Protein AF-A0A919WWB5-F1 (afdb_monomer_lite)

pLDDT: mean 81.74, std 12.34, range [42.16, 93.69]

Secondary structure (DSSP, 8-state):
-HHHHHHHHHHHHHHHHHHHHHHHTTPPP-HHHHHHHHHHHHHHHHHHHHHH---------

Structure (mmCIF, N/CA/C/O backbone):
data_AF-A0A919WWB5-F1
#
_entry.id   AF-A0A919WWB5-F1
#
loop_
_atom_site.group_PDB
_atom_site.id
_atom_site.type_symbol
_atom_site.label_atom_id
_atom_site.label_alt_id
_atom_site.label_comp_id
_atom_site.label_asym_id
_atom_site.label_entity_id
_atom_site.label_seq_id
_atom_site.pdbx_PDB_ins_code
_atom_site.Cartn_x
_atom_site.Cartn_y
_atom_site.Cartn_z
_atom_site.occupancy
_atom_site.B_iso_or_equiv
_atom_site.auth_seq_id
_atom_site.auth_comp_id
_atom_site.auth_asym_id
_atom_site.auth_atom_id
_atom_site.pdbx_PDB_model_num
ATOM 1 N N . MET A 1 1 ? -18.617 -0.509 4.075 1.00 59.53 1 MET A N 1
ATOM 2 C CA . MET A 1 1 ? -18.300 0.195 2.807 1.00 59.53 1 MET A CA 1
ATOM 3 C C . MET A 1 1 ? -16.990 0.984 2.869 1.00 59.53 1 MET A C 1
ATOM 5 O O . MET A 1 1 ? -16.184 0.813 1.967 1.00 59.53 1 MET A O 1
ATOM 9 N N . LYS A 1 2 ? -16.720 1.777 3.924 1.00 67.62 2 LYS A N 1
ATOM 10 C CA . LYS A 1 2 ? -15.491 2.598 4.034 1.00 67.62 2 LYS A CA 1
ATOM 11 C C . LYS A 1 2 ? -14.182 1.797 3.898 1.00 67.62 2 LYS A C 1
ATOM 13 O O . LYS A 1 2 ? -13.395 2.126 3.030 1.00 67.62 2 LYS A O 1
ATOM 18 N N . PHE A 1 3 ? -13.987 0.709 4.649 1.00 70.00 3 PHE A N 1
ATOM 19 C CA . PHE A 1 3 ? -12.723 -0.055 4.615 1.00 70.00 3 PHE A CA 1
ATOM 20 C C . PHE A 1 3 ? -12.414 -0.727 3.269 1.00 70.00 3 PHE A C 1
ATOM 22 O O . PHE A 1 3 ? -11.273 -0.692 2.819 1.00 70.00 3 PHE A O 1
ATOM 29 N N . VAL A 1 4 ? -13.427 -1.290 2.601 1.00 78.75 4 VAL A N 1
ATOM 30 C CA . VAL A 1 4 ? -13.258 -1.917 1.276 1.00 78.75 4 VAL A CA 1
ATOM 31 C C . VAL A 1 4 ? -12.888 -0.865 0.229 1.00 78.75 4 VAL A C 1
ATOM 33 O O . VAL A 1 4 ? -11.988 -1.083 -0.573 1.00 78.75 4 VAL A O 1
ATOM 36 N N . MET A 1 5 ? -13.523 0.311 0.270 1.00 82.69 5 MET A N 1
ATOM 37 C CA . MET A 1 5 ? -13.188 1.400 -0.650 1.00 82.69 5 MET A CA 1
ATOM 38 C C . MET A 1 5 ? -11.792 1.977 -0.367 1.00 82.69 5 MET A C 1
ATOM 40 O O . MET A 1 5 ? -11.053 2.276 -1.301 1.00 82.69 5 MET A O 1
ATOM 44 N N . THR A 1 6 ? -11.396 2.082 0.908 1.00 81.38 6 THR A N 1
ATOM 45 C CA . THR A 1 6 ? -10.035 2.483 1.300 1.00 81.38 6 THR A CA 1
ATOM 46 C C . THR A 1 6 ? -8.991 1.499 0.780 1.00 81.38 6 THR A C 1
ATOM 48 O O . THR A 1 6 ? -7.950 1.936 0.304 1.00 81.38 6 THR A O 1
ATOM 51 N N . PHE A 1 7 ? -9.273 0.192 0.811 1.00 84.06 7 PHE A N 1
ATOM 52 C CA . PHE A 1 7 ? -8.393 -0.824 0.229 1.00 84.06 7 PHE A CA 1
ATOM 53 C C . PHE A 1 7 ? -8.187 -0.608 -1.270 1.00 84.06 7 PHE A C 1
ATOM 55 O O . PHE A 1 7 ? -7.051 -0.536 -1.730 1.00 84.06 7 PHE A O 1
ATOM 62 N N . VAL A 1 8 ? -9.279 -0.441 -2.020 1.00 87.31 8 VAL A N 1
ATOM 63 C CA . VAL A 1 8 ? -9.223 -0.248 -3.476 1.00 87.31 8 VAL A CA 1
ATOM 64 C C . VAL A 1 8 ? -8.420 1.005 -3.839 1.00 87.31 8 VAL A C 1
ATOM 66 O O . VAL A 1 8 ? -7.528 0.935 -4.683 1.00 87.31 8 VAL A O 1
ATOM 69 N N . TRP A 1 9 ? -8.670 2.135 -3.171 1.00 86.56 9 TRP A N 1
ATOM 70 C CA . TRP A 1 9 ? -7.917 3.367 -3.424 1.00 86.56 9 TRP A CA 1
ATOM 71 C C . TRP A 1 9 ? -6.452 3.268 -3.005 1.00 86.56 9 TRP A C 1
ATOM 73 O O . TRP A 1 9 ? -5.585 3.706 -3.757 1.00 86.56 9 TRP A O 1
ATOM 83 N N . ALA A 1 10 ? -6.157 2.676 -1.845 1.00 85.81 10 ALA A N 1
ATOM 84 C CA . ALA A 1 10 ? -4.782 2.478 -1.392 1.00 85.81 10 ALA A CA 1
ATOM 85 C C . ALA A 1 10 ? -3.991 1.600 -2.372 1.00 85.81 10 ALA A C 1
ATOM 87 O O . ALA A 1 10 ? -2.833 1.892 -2.663 1.00 85.81 10 ALA A O 1
ATOM 88 N N . PHE A 1 11 ? -4.633 0.572 -2.929 1.00 86.88 11 PHE A N 1
ATOM 89 C CA . PHE A 1 11 ? -4.019 -0.313 -3.909 1.00 86.88 11 PHE A CA 1
ATOM 90 C C . PHE A 1 11 ? -3.722 0.417 -5.224 1.00 86.88 11 PHE A C 1
ATOM 92 O O . PHE A 1 11 ? -2.580 0.418 -5.680 1.00 86.88 11 PHE A O 1
ATOM 99 N N . ILE A 1 12 ? -4.711 1.112 -5.798 1.00 90.19 12 ILE A N 1
ATOM 100 C CA . ILE A 1 12 ? -4.530 1.876 -7.044 1.00 90.19 12 ILE A CA 1
ATOM 101 C C . ILE A 1 12 ? -3.437 2.941 -6.874 1.00 90.19 12 ILE A C 1
ATOM 103 O O . ILE A 1 12 ? -2.535 3.040 -7.704 1.00 90.19 12 ILE A O 1
ATOM 107 N N . LEU A 1 13 ? -3.479 3.711 -5.784 1.00 89.06 13 LEU A N 1
ATOM 108 C CA . LEU A 1 13 ? -2.490 4.757 -5.519 1.00 89.06 13 LEU A CA 1
ATOM 109 C C . LEU A 1 13 ? -1.091 4.179 -5.272 1.00 89.06 13 LEU A C 1
ATOM 111 O O . LEU A 1 13 ? -0.117 4.736 -5.773 1.00 89.06 13 LEU A O 1
ATOM 115 N N . GLY A 1 14 ? -0.980 3.046 -4.572 1.00 88.56 14 GLY A N 1
ATOM 116 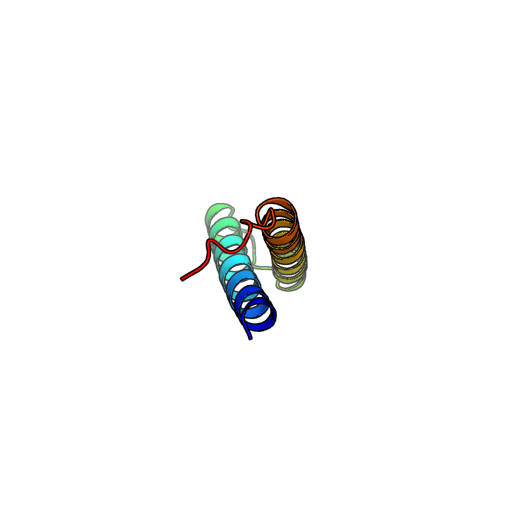C CA . GLY A 1 14 ? 0.290 2.342 -4.383 1.00 88.56 14 GLY A CA 1
ATOM 117 C C . GLY A 1 14 ? 0.926 1.930 -5.713 1.00 88.56 14 GLY A C 1
ATOM 118 O O . GLY A 1 14 ? 2.108 2.182 -5.934 1.00 88.56 14 GLY A O 1
ATOM 119 N N . HIS A 1 15 ? 0.123 1.398 -6.638 1.00 91.12 15 HIS A N 1
ATOM 120 C CA . HIS A 1 15 ? 0.574 1.037 -7.981 1.00 91.12 15 HIS A CA 1
ATOM 121 C C . HIS A 1 15 ? 1.052 2.249 -8.797 1.00 91.12 15 HIS A C 1
ATOM 123 O O . HIS A 1 15 ? 2.098 2.174 -9.444 1.00 91.12 15 HIS A O 1
ATOM 129 N N . VAL A 1 16 ? 0.339 3.379 -8.728 1.00 92.06 16 VAL A N 1
ATOM 130 C CA . VAL A 1 16 ? 0.751 4.629 -9.390 1.00 92.06 16 VAL A CA 1
ATOM 131 C C . VAL A 1 16 ? 2.072 5.149 -8.818 1.00 92.06 16 VAL A C 1
ATOM 133 O O . VAL A 1 16 ? 2.960 5.523 -9.579 1.00 92.06 16 VAL A O 1
ATOM 136 N N . VAL A 1 17 ? 2.244 5.129 -7.493 1.00 90.00 17 VAL A N 1
ATOM 137 C CA . VAL A 1 17 ? 3.495 5.554 -6.844 1.00 90.00 17 VAL A CA 1
ATOM 138 C C . VAL A 1 17 ? 4.661 4.662 -7.265 1.00 90.00 17 VAL A C 1
ATOM 140 O O . VAL A 1 17 ? 5.703 5.177 -7.667 1.00 90.00 17 VAL A O 1
ATOM 143 N N . SER A 1 18 ? 4.491 3.337 -7.240 1.00 89.81 18 SER A N 1
ATOM 144 C CA . SER A 1 18 ? 5.530 2.409 -7.698 1.00 89.81 18 SER A CA 1
ATOM 145 C C . SER A 1 18 ? 5.881 2.620 -9.170 1.00 89.81 18 SER A C 1
ATOM 147 O O . SER A 1 18 ? 7.060 2.611 -9.511 1.00 89.81 18 SER A O 1
ATOM 149 N N . TYR A 1 19 ? 4.894 2.885 -10.032 1.00 90.81 19 TYR A N 1
ATOM 150 C CA . TYR A 1 19 ? 5.139 3.226 -11.434 1.00 90.81 19 TYR A CA 1
ATOM 151 C C . TYR A 1 19 ? 5.975 4.504 -11.585 1.00 90.81 19 TYR A C 1
ATOM 153 O O . TYR A 1 19 ? 6.953 4.513 -12.332 1.00 90.81 19 TYR A O 1
ATOM 161 N N . VAL A 1 20 ? 5.640 5.567 -10.847 1.00 92.25 20 VAL A N 1
ATOM 162 C CA . VAL A 1 20 ? 6.398 6.828 -10.874 1.00 92.25 20 VAL A CA 1
ATOM 163 C C . VAL A 1 20 ? 7.835 6.608 -10.399 1.00 92.25 20 VAL A C 1
ATOM 165 O O . VAL A 1 20 ? 8.768 7.060 -11.057 1.00 92.25 20 VAL A O 1
ATOM 168 N N . ILE A 1 21 ? 8.038 5.863 -9.310 1.00 90.00 21 ILE A N 1
ATOM 169 C CA . ILE A 1 21 ? 9.375 5.558 -8.781 1.00 90.00 21 ILE A CA 1
ATOM 170 C C . ILE A 1 21 ? 10.190 4.737 -9.788 1.00 90.00 21 ILE A C 1
ATOM 172 O O . ILE A 1 21 ? 11.356 5.054 -10.028 1.00 90.00 21 ILE A O 1
ATOM 176 N N . SER A 1 22 ? 9.598 3.711 -10.402 1.00 90.50 22 SER A N 1
ATOM 177 C CA . SER A 1 22 ? 10.253 2.934 -11.462 1.00 90.50 22 SER A CA 1
ATOM 178 C C . SER A 1 22 ? 10.625 3.816 -12.656 1.00 90.50 22 SER A C 1
ATOM 180 O O . SER A 1 22 ? 11.760 3.769 -13.128 1.00 90.50 22 SER A O 1
ATOM 182 N N . SER A 1 23 ? 9.720 4.706 -13.080 1.00 91.31 23 SER A N 1
ATOM 183 C CA . SER A 1 23 ? 9.979 5.663 -14.160 1.00 91.31 23 SER A CA 1
ATOM 184 C C . SER A 1 23 ? 11.121 6.627 -13.830 1.00 91.31 23 SER A C 1
ATOM 186 O O . SER A 1 23 ? 11.912 6.942 -14.715 1.00 91.31 23 SER A O 1
ATOM 188 N N . MET A 1 24 ? 11.232 7.091 -12.582 1.00 93.69 24 MET A N 1
ATOM 189 C CA . MET A 1 24 ? 12.317 7.978 -12.143 1.00 93.69 24 MET A CA 1
ATOM 190 C C . MET A 1 24 ? 13.670 7.266 -12.099 1.00 93.69 24 MET A C 1
ATOM 192 O O . MET A 1 24 ? 14.696 7.872 -12.392 1.00 93.69 24 MET A O 1
ATOM 196 N N . ASN A 1 25 ? 13.674 5.979 -11.755 1.00 91.06 25 ASN A N 1
ATOM 197 C CA . ASN A 1 25 ? 14.890 5.175 -11.669 1.00 91.06 25 ASN A CA 1
ATOM 198 C C . ASN A 1 25 ? 15.268 4.504 -12.998 1.00 91.06 25 ASN A C 1
ATOM 200 O O . ASN A 1 25 ? 16.259 3.780 -13.045 1.00 91.06 25 ASN A O 1
ATOM 204 N N . SER A 1 26 ? 14.499 4.728 -14.072 1.00 89.44 26 SER A N 1
ATOM 205 C CA . SER A 1 26 ? 14.644 4.011 -15.350 1.00 89.44 26 SER A CA 1
ATOM 206 C C . SER A 1 26 ? 14.643 2.484 -15.180 1.00 89.44 26 SER A C 1
ATOM 208 O O . SER A 1 26 ? 15.271 1.761 -15.953 1.00 89.44 26 SER A O 1
ATOM 210 N N . THR A 1 27 ? 13.953 1.985 -14.152 1.00 8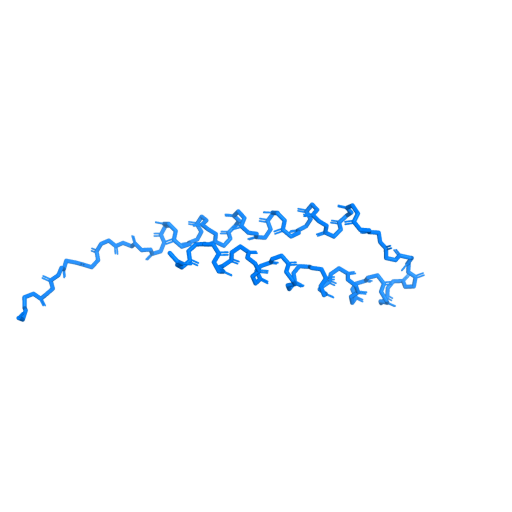8.25 27 THR A N 1
ATOM 211 C CA . THR A 1 27 ? 13.812 0.554 -13.886 1.00 88.25 27 THR A CA 1
ATOM 212 C C . THR A 1 27 ? 12.479 0.051 -14.430 1.00 88.25 27 THR A C 1
ATOM 214 O O . THR A 1 27 ? 11.491 0.793 -14.441 1.00 88.25 27 THR A O 1
ATOM 217 N N . PRO A 1 28 ? 12.413 -1.210 -14.889 1.00 88.81 28 PRO A N 1
ATOM 218 C CA . PRO A 1 28 ? 11.147 -1.796 -15.284 1.00 88.81 28 PRO A CA 1
ATOM 219 C C . PRO A 1 28 ? 10.184 -1.821 -14.097 1.00 88.81 28 PRO A C 1
ATOM 221 O O . PRO A 1 28 ? 10.564 -2.037 -12.943 1.00 88.81 28 PRO A O 1
ATOM 224 N N . TYR A 1 29 ? 8.918 -1.562 -14.401 1.00 87.56 29 TYR A N 1
ATOM 225 C CA . TYR A 1 29 ? 7.849 -1.680 -13.431 1.00 87.56 29 TYR A CA 1
ATOM 226 C C . TYR A 1 29 ? 7.609 -3.161 -13.112 1.00 87.56 29 TYR A C 1
ATOM 228 O O . TYR A 1 29 ? 7.277 -3.948 -13.996 1.00 87.56 29 TYR A O 1
ATOM 236 N N . GLU A 1 30 ? 7.737 -3.514 -11.836 1.00 86.69 30 GLU A N 1
ATOM 237 C CA . GLU A 1 30 ? 7.490 -4.862 -11.328 1.00 86.69 30 GLU A CA 1
ATOM 238 C C . GLU A 1 30 ? 6.171 -4.907 -10.554 1.00 86.69 30 GLU A C 1
ATOM 240 O O . GLU A 1 30 ? 6.018 -4.278 -9.500 1.00 86.69 30 GLU A O 1
ATOM 245 N N . PHE A 1 31 ? 5.213 -5.686 -11.064 1.00 86.06 31 PHE A N 1
ATOM 246 C CA . PHE A 1 31 ? 3.880 -5.798 -10.468 1.00 86.06 31 PHE A CA 1
ATOM 24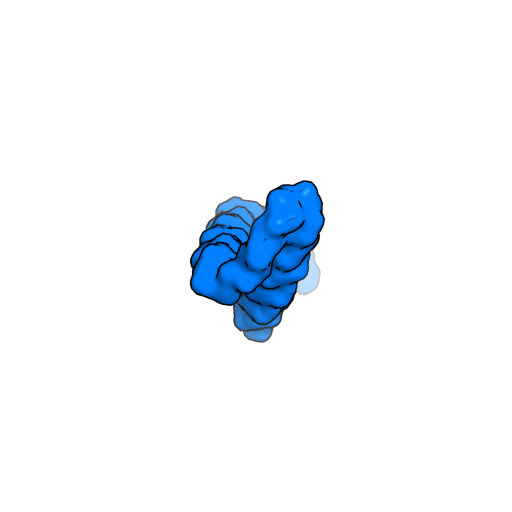7 C C . PHE A 1 31 ? 3.933 -6.381 -9.050 1.00 86.06 31 PHE A C 1
ATOM 249 O O . PHE A 1 31 ? 3.218 -5.907 -8.170 1.00 86.06 31 PHE A O 1
ATOM 256 N N . GLY A 1 32 ? 4.815 -7.359 -8.807 1.00 89.19 32 GLY A N 1
ATOM 257 C CA . GLY A 1 32 ? 4.975 -7.978 -7.489 1.00 89.19 32 GLY A CA 1
ATOM 258 C C . GLY A 1 32 ? 5.393 -6.967 -6.420 1.00 89.19 32 GLY A C 1
ATOM 259 O O . GLY A 1 32 ? 4.772 -6.887 -5.360 1.00 89.19 32 GLY A O 1
ATOM 260 N N . THR A 1 33 ? 6.388 -6.134 -6.731 1.00 86.25 33 THR A N 1
ATOM 261 C CA . THR A 1 33 ? 6.860 -5.066 -5.839 1.00 86.25 33 THR A CA 1
ATOM 262 C C . THR A 1 33 ? 5.757 -4.047 -5.564 1.00 86.25 33 THR A C 1
ATOM 264 O O . THR A 1 33 ? 5.527 -3.690 -4.410 1.00 86.25 33 THR A O 1
ATOM 267 N N . ALA A 1 34 ? 5.031 -3.624 -6.602 1.00 88.44 34 ALA A N 1
ATOM 268 C CA . ALA A 1 34 ? 3.940 -2.663 -6.471 1.00 88.44 34 ALA A CA 1
ATOM 269 C C . ALA A 1 34 ? 2.770 -3.199 -5.625 1.00 88.44 34 ALA A C 1
ATOM 271 O O . ALA A 1 34 ? 2.238 -2.480 -4.779 1.00 88.44 34 ALA A O 1
ATOM 272 N N . SER A 1 35 ? 2.410 -4.477 -5.781 1.00 89.12 35 SER A N 1
ATOM 273 C CA . SER A 1 35 ? 1.354 -5.107 -4.983 1.00 89.12 35 SER A CA 1
ATOM 274 C C . SER A 1 35 ? 1.737 -5.259 -3.510 1.00 89.12 35 SER A C 1
ATOM 276 O O . SER A 1 35 ? 0.913 -4.965 -2.644 1.00 89.12 35 SER A O 1
ATOM 278 N N . ILE A 1 36 ? 2.983 -5.647 -3.203 1.00 89.94 36 ILE A N 1
ATOM 279 C CA . ILE A 1 36 ? 3.477 -5.689 -1.814 1.00 89.94 36 ILE A CA 1
ATOM 280 C C . ILE A 1 36 ? 3.411 -4.288 -1.199 1.00 89.94 36 ILE A C 1
ATOM 282 O O . ILE A 1 36 ? 2.910 -4.119 -0.087 1.00 89.94 36 ILE A O 1
ATOM 286 N N . PHE A 1 37 ? 3.850 -3.271 -1.943 1.00 87.62 37 PHE A N 1
ATOM 287 C CA . PHE A 1 37 ? 3.823 -1.883 -1.491 1.00 87.62 37 PHE A CA 1
ATOM 288 C C . PHE A 1 37 ? 2.392 -1.385 -1.227 1.00 87.62 37 PHE A C 1
ATOM 290 O O . PHE A 1 37 ? 2.125 -0.783 -0.186 1.00 87.62 37 PHE A O 1
ATOM 297 N N . GLY A 1 38 ? 1.447 -1.704 -2.118 1.00 86.50 38 GLY A N 1
ATOM 298 C CA . GLY A 1 38 ? 0.027 -1.387 -1.952 1.00 86.50 38 GLY A CA 1
ATOM 299 C C . GLY A 1 38 ? -0.595 -2.029 -0.707 1.00 86.50 38 GLY A C 1
ATOM 300 O O . GLY A 1 38 ? -1.325 -1.360 0.028 1.00 86.50 38 GLY A O 1
ATOM 301 N N . VAL A 1 39 ? -0.266 -3.293 -0.415 1.00 88.62 39 VAL A N 1
ATOM 302 C CA . VAL A 1 39 ? -0.728 -3.984 0.804 1.00 88.62 39 VAL A CA 1
ATOM 303 C C . VAL A 1 39 ? -0.151 -3.330 2.062 1.00 88.62 39 VAL A C 1
ATOM 305 O O . VAL A 1 39 ? -0.892 -3.092 3.016 1.00 88.62 39 VAL A O 1
ATOM 308 N N . VAL A 1 40 ? 1.140 -2.980 2.064 1.00 90.00 40 VAL A N 1
ATOM 309 C CA . VAL A 1 40 ? 1.786 -2.295 3.198 1.00 90.00 40 VAL A CA 1
ATOM 310 C C . VAL A 1 40 ? 1.131 -0.938 3.468 1.00 90.00 40 VAL A C 1
ATOM 312 O O . VAL A 1 40 ? 0.774 -0.650 4.612 1.00 90.00 40 VAL A O 1
ATOM 315 N N . ILE A 1 41 ? 0.901 -0.127 2.429 1.00 87.62 41 ILE A N 1
ATOM 316 C CA . ILE A 1 41 ? 0.215 1.167 2.565 1.00 87.62 41 ILE A CA 1
ATOM 317 C C . ILE A 1 41 ? -1.195 0.983 3.127 1.00 87.62 41 ILE A C 1
ATOM 319 O O . ILE A 1 41 ? -1.591 1.713 4.036 1.00 87.62 41 ILE A O 1
ATOM 323 N N . PHE A 1 42 ? -1.949 0.001 2.634 1.00 87.69 42 PHE A N 1
ATOM 324 C CA . PHE A 1 42 ? -3.288 -0.268 3.146 1.00 87.69 42 PHE A CA 1
ATOM 325 C C . PHE A 1 42 ? -3.290 -0.617 4.641 1.00 87.69 42 PHE A C 1
ATOM 327 O O . PHE A 1 42 ? -4.127 -0.099 5.388 1.00 87.69 42 PHE A O 1
ATOM 334 N N . VAL A 1 43 ? -2.360 -1.467 5.086 1.00 89.62 43 VAL A N 1
ATOM 335 C CA . VAL A 1 43 ? -2.231 -1.842 6.502 1.00 89.62 43 VAL A CA 1
ATOM 336 C C . VAL A 1 43 ? -1.915 -0.613 7.353 1.00 89.62 43 VAL A C 1
ATOM 338 O O . VAL A 1 43 ? -2.584 -0.392 8.361 1.00 89.62 43 VAL A O 1
ATOM 341 N N . LEU A 1 44 ? -0.969 0.228 6.922 1.00 89.38 44 LEU A N 1
ATOM 342 C CA . LEU A 1 44 ? -0.604 1.457 7.632 1.00 89.38 44 LEU A CA 1
ATOM 343 C C . LEU A 1 44 ? -1.785 2.430 7.745 1.00 89.38 44 LEU A C 1
ATOM 345 O O . LEU A 1 44 ? -2.092 2.899 8.840 1.00 89.38 44 LEU A O 1
ATOM 349 N N . VAL A 1 45 ? -2.490 2.694 6.642 1.00 85.50 45 VAL A N 1
ATOM 350 C CA . VAL A 1 45 ? -3.662 3.587 6.626 1.00 85.50 45 VAL A CA 1
ATOM 351 C C . VAL A 1 45 ? -4.792 3.040 7.502 1.00 85.50 45 VAL A C 1
ATOM 353 O O . VAL A 1 45 ? -5.448 3.802 8.212 1.00 85.50 45 VAL A O 1
ATOM 356 N N . SER A 1 46 ? -5.000 1.722 7.501 1.00 84.94 46 SER A N 1
ATOM 357 C CA . SER A 1 46 ? -6.018 1.075 8.334 1.00 84.94 46 SER A CA 1
ATOM 358 C C . SER A 1 46 ? -5.677 1.151 9.823 1.00 84.94 46 SER A C 1
ATOM 360 O O . SER A 1 46 ? -6.560 1.447 10.628 1.00 84.94 46 SER A O 1
ATOM 362 N N . LEU A 1 47 ? -4.405 0.956 10.190 1.00 88.06 47 LEU A N 1
ATOM 363 C CA . LEU A 1 47 ? -3.929 1.133 11.565 1.00 88.06 47 LEU A CA 1
ATOM 364 C C . LEU A 1 47 ? -4.086 2.580 12.033 1.00 88.06 47 LEU A C 1
ATOM 366 O O . LEU A 1 47 ? -4.592 2.815 13.128 1.00 88.06 47 LEU A O 1
ATOM 370 N N . ILE A 1 48 ? -3.702 3.549 11.198 1.00 85.62 48 ILE A N 1
ATOM 371 C CA . ILE A 1 48 ? -3.874 4.971 11.511 1.00 85.62 48 ILE A CA 1
ATOM 372 C C . ILE A 1 48 ? -5.354 5.269 11.737 1.00 85.62 48 ILE A C 1
ATOM 374 O O . ILE A 1 48 ? -5.691 5.883 12.743 1.00 85.62 48 ILE A O 1
ATOM 378 N N . GLY A 1 49 ? -6.246 4.799 10.861 1.00 81.25 49 GLY A N 1
ATOM 379 C CA . GLY A 1 49 ? -7.691 4.960 11.032 1.00 81.25 49 GLY A CA 1
ATOM 380 C C . GLY A 1 49 ? -8.219 4.337 12.328 1.00 81.25 49 GLY A C 1
ATOM 381 O O . GLY A 1 49 ? -9.043 4.948 13.001 1.00 81.25 49 GLY A O 1
ATOM 382 N N . ALA A 1 50 ? -7.722 3.161 12.714 1.00 81.94 50 ALA A N 1
ATOM 383 C CA . ALA A 1 50 ? -8.117 2.499 13.957 1.00 81.94 50 ALA A CA 1
ATOM 384 C C . ALA A 1 50 ? -7.645 3.249 15.215 1.00 81.94 50 ALA A C 1
ATOM 386 O O . ALA A 1 50 ? -8.376 3.302 16.198 1.00 81.94 50 ALA A O 1
ATOM 387 N N . VAL A 1 51 ? -6.448 3.843 15.184 1.00 83.56 51 VAL A N 1
ATOM 388 C CA . VAL A 1 51 ? -5.877 4.578 16.327 1.00 83.56 51 VAL A CA 1
ATOM 389 C C . VAL A 1 51 ? -6.410 6.013 16.421 1.00 83.56 51 VAL A C 1
ATOM 391 O O . VAL A 1 51 ? -6.593 6.533 17.517 1.00 83.56 51 VAL A O 1
ATOM 394 N N . SER A 1 52 ? -6.669 6.665 15.284 1.00 70.56 52 SER A N 1
ATOM 395 C CA . SER A 1 52 ? -7.130 8.062 15.234 1.00 70.56 52 SER A CA 1
ATOM 396 C C . SER A 1 52 ? -8.629 8.231 15.486 1.00 70.56 52 SER A C 1
ATOM 398 O O . SER A 1 52 ? -9.052 9.303 15.917 1.00 70.56 52 SER A O 1
ATOM 400 N N . VAL A 1 53 ? -9.435 7.183 15.294 1.00 62.78 53 VAL A N 1
ATOM 401 C CA . VAL A 1 53 ? -10.821 7.150 15.777 1.00 62.78 53 VAL A CA 1
ATOM 402 C C . VAL A 1 53 ? -10.796 6.819 17.272 1.00 62.78 53 VAL A C 1
ATOM 404 O O . VAL A 1 53 ? -11.096 5.705 17.692 1.00 62.78 53 VAL A O 1
ATOM 407 N N . SER A 1 54 ? -10.437 7.805 18.101 1.00 57.12 54 SER A N 1
ATOM 408 C CA . SER A 1 54 ? -10.926 7.797 19.478 1.00 57.12 54 SER A CA 1
ATOM 409 C C . SER A 1 54 ? -12.456 7.914 19.417 1.00 57.12 54 SER A C 1
ATOM 411 O O . SER A 1 54 ? -12.978 8.619 18.543 1.00 57.12 54 SER A O 1
ATOM 413 N N . PRO A 1 55 ? -13.218 7.213 20.274 1.00 58.91 55 PRO A N 1
ATOM 414 C CA . PRO A 1 55 ? -14.652 7.426 20.341 1.00 58.91 55 PRO A CA 1
ATOM 415 C C . PRO A 1 55 ? -14.874 8.880 20.764 1.00 58.91 55 PRO A C 1
ATOM 417 O O . PRO A 1 55 ? -14.692 9.220 21.931 1.00 58.91 55 PRO A O 1
ATOM 420 N N . GLN A 1 56 ? -15.235 9.760 19.828 1.00 58.50 56 GLN A N 1
ATOM 421 C CA . GLN A 1 56 ? -15.905 10.993 20.215 1.00 58.50 56 GLN A CA 1
ATOM 422 C C . GLN A 1 56 ? -17.178 10.543 20.940 1.00 58.50 56 GLN A C 1
ATOM 424 O O . GLN A 1 56 ? -17.985 9.841 20.317 1.00 58.50 56 GLN A O 1
ATOM 429 N N . PRO A 1 57 ? -17.351 10.851 22.242 1.00 51.84 57 PRO A N 1
ATOM 430 C CA . PRO A 1 57 ? -18.606 10.560 22.906 1.00 51.84 57 PRO A CA 1
ATOM 431 C C . PRO A 1 57 ? -19.671 11.290 22.104 1.00 51.84 57 PRO A C 1
ATOM 433 O O . PRO A 1 57 ? -19.531 12.483 21.832 1.00 51.84 57 PRO A O 1
ATOM 436 N N . ALA A 1 58 ? -20.664 10.534 21.644 1.00 59.03 58 ALA A N 1
ATOM 437 C CA . ALA A 1 58 ? -21.798 11.062 20.917 1.00 59.03 58 ALA A CA 1
ATOM 438 C C . ALA A 1 58 ? -22.360 12.231 21.730 1.00 59.03 58 ALA A C 1
ATOM 440 O O . ALA A 1 58 ? -22.987 12.017 22.766 1.00 59.03 58 ALA A O 1
ATOM 441 N N . SER A 1 59 ? -22.075 13.467 21.307 1.00 62.12 59 SER A N 1
ATOM 442 C CA . SER A 1 59 ? -22.746 14.626 21.869 1.00 62.12 59 SER A CA 1
ATOM 443 C C . SER A 1 59 ? -24.163 14.577 21.323 1.00 62.12 59 SER A C 1
ATOM 445 O O . SER A 1 59 ? -24.421 15.010 20.199 1.00 62.12 59 SER A O 1
ATOM 447 N N . GLU A 1 60 ? -25.006 13.899 22.093 1.00 54.16 60 GLU A N 1
ATOM 448 C CA . GLU A 1 60 ? -26.395 14.228 22.373 1.00 54.16 60 GLU A CA 1
ATOM 449 C C . GLU A 1 60 ? -26.928 15.372 21.497 1.00 54.16 60 GLU A C 1
ATOM 451 O O . GLU A 1 60 ? -26.631 16.549 21.722 1.00 54.16 60 GLU A O 1
ATOM 456 N N . ARG A 1 61 ? -27.673 14.999 20.457 1.00 42.16 61 ARG A N 1
ATOM 457 C CA . ARG A 1 61 ? -28.648 15.848 19.776 1.00 42.16 61 ARG A CA 1
ATOM 458 C C . ARG A 1 61 ? -29.851 15.009 19.402 1.00 42.16 61 ARG A C 1
ATOM 460 O O . ARG A 1 61 ? -29.628 13.893 18.881 1.00 42.16 61 ARG A O 1
#

Sequence (61 aa):
MKFVMTFVWAFILGHVVSYVISSMNSTPYEFGTASIFGVVIFVLVSLIGAVSVSPQPASER

Foldseek 3Di:
DVLVVLLVVLLVVLLVVQVVVCVVVVHDRDPVVSNVSSVVSSVVVVVCVVVVPDPPPPPDD

Radius of gyration: 15.98 Å; chains: 1; bounding box: 44×24×38 Å

=== Feature glossary ===
Key to the feature types in this record:

— What the protein is —

Primary structure: the covalent order of the twenty standard amino acids along the backbone. Two proteins with the same sequence will (almost always) fold to the same structure; two with 30% identity often share a fold but not the details.

Database cross-references. InterPro integrates a dozen domain/family signature databases into unified entries with residue-range hits. GO terms attach function/process/location labels with evidence codes. CATH codes position the fold in a four-level structural taxonomy. Organism is the NCBI-taxonomy species name.

— Where its atoms are —

The mmCIF block holds the 3D Cartesian coordinates of each backbone atom (N, Cα, C, O) in ångströms. mmCIF is the PDB's canonical archive format — a tagged-loop text representation of the atomic model.

Six rendered views show the 3D structure from the faces of a cube — i.e. along ±x, ±y, ±z. Rendering representation is drawn randomly per protein from cartoon (secondary-structure ribbons), sticks (backbone bonds), or molecular surface; coloring is either N→C rainbow (blue at the N-terminus through red at the C-terminus) or one color per chain.

— Local backbone conformation —

DSSP 8-state secondary structure assigns each residue one of H (α-helix), G (3₁₀-helix), I (π-helix), E (extended β-strand), B (isolated β-bridge), T (hydrogen-bonded turn), S (bend), or '-' (coil). The assignment is computed from backbone hydrogen-bond geometry via the Kabsch–Sander algorithm.

P-SEA three-state annotation labels each residue as helix, strand, or coil based purely on the geometry of the Cα trace. It serves as a fallback when the full backbone (and thus DSSP) is unavailable.

The φ/ψ torsion pair specifies the backbone conformation at each residue. φ rotates about the N–Cα bond, ψ about the Cα–C bond. Steric clashes forbid most of the (φ, ψ) plane — the allowed regions (α-helix basin, β-sheet basin, left-handed helix) are the Ramachandran-allowed regions.

— Global shape and packing —

The geometric summary reports three shape descriptors. Rg (radius of gyration) measures how spread out the Cα atoms are about their centre of mass; compact globular proteins have small Rg, elongated or unfolded ones large. Cα contacts (<8 Å, |i−j|>4) count long-range residue pairs in spatial proximity — high for tightly packed folds, near zero for rods or random coil. The bounding-box extents give the protein's footprint along x, y, z in Å.

Accessible surface area quantifies burial. A residue with SASA near zero is packed into the hydrophobic core; one with SASA >100 Å² sits on the surface. Computed here via the Shrake–Rupley numerical algorithm with a 1.4 Å probe.

Plot images: a contact map (which residues are close in 3D, as an N×N binary image), a Ramachandran scatter (backbone torsion angles, revealing secondary-structure composition at a glance), and — for AlphaFold structures — a PAE heatmap (pairwise prediction confidence).

— Structural neighborhood —

The Foldseek 3Di string encodes local tertiary geometry as a 20-letter alphabet — one character per residue — derived from the relative positions of nearby Cα atoms. Unlike the amino-acid sequence, 3Di is a direct function of the 3D structure, so two proteins with the same fold have similar 3Di strings even at low sequence identity.

Nearest PDB neighbors are the top structural matches found by Foldseek when searching this structure against the entire Protein Data Bank. Each hit reports a TM-score (0 to 1; >0.5 almost always implies the same fold) and an E-value. These are *structural* homologs — they may share no detectable sequence similarity.

— Confidence and disorder —

For AlphaFold models, the B-factor field carries pLDDT — the model's own estimate of local accuracy on a 0–100 scale. Regions with pLDDT<50 should be treated as essentially unmodeled; they often correspond to intrinsically disordered segments.

B-factor (Debye–Waller factor) reflects atomic displacement in the crystal lattice. It is an experimental observable (units Å²), not a prediction; low values mean the at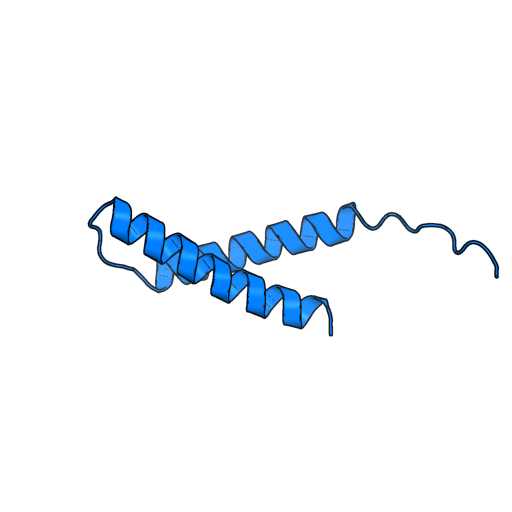om is pinned down, high values mean it moves or is heterogeneous across the crystal.

Predicted aligned error is AlphaFold's pairwise confidence. Unlike pLDDT (per-residue), PAE is per-residue-pair and captures whether two parts of the structure are correctly placed relati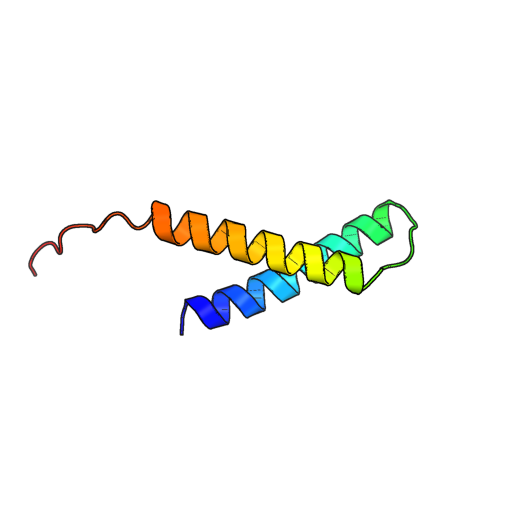ve to each other. Units are ångströms of 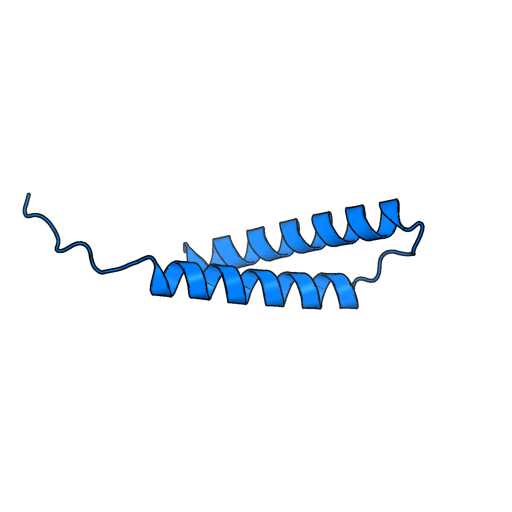expected positional error.